Protein AF-A0ABC9XZM6-F1 (afdb_monomer)

pLDDT: mean 83.71, std 16.39, range [37.12, 97.44]

Organism: Grus japonensis (NCBI:txid30415)

Structure (mmCIF, N/CA/C/O backbone):
data_AF-A0ABC9XZM6-F1
#
_entry.id   AF-A0ABC9XZM6-F1
#
loop_
_atom_site.group_PDB
_atom_site.id
_atom_site.type_symbol
_atom_site.label_atom_id
_atom_site.label_alt_id
_atom_site.label_comp_id
_atom_site.label_asym_id
_atom_site.label_entity_id
_atom_site.label_seq_id
_atom_site.pdbx_PDB_ins_code
_atom_site.Cartn_x
_atom_site.Cartn_y
_atom_site.Cartn_z
_atom_site.occupancy
_atom_site.B_iso_or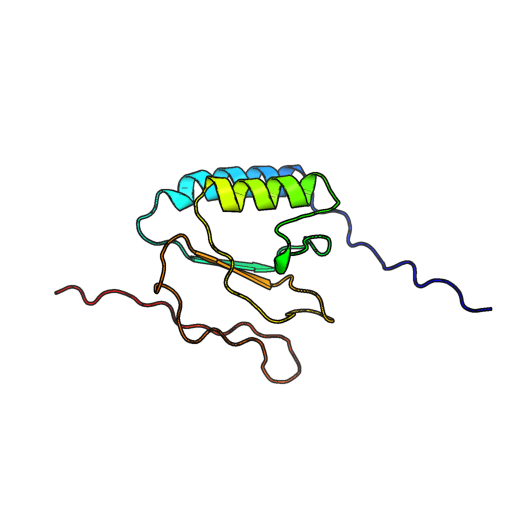_equiv
_atom_site.auth_seq_id
_atom_site.auth_comp_id
_atom_site.auth_asym_id
_atom_site.auth_atom_id
_atom_site.pdbx_PDB_model_num
ATOM 1 N N . MET A 1 1 ? 23.945 -6.704 -33.474 1.00 37.12 1 MET A N 1
ATOM 2 C CA . MET A 1 1 ? 24.510 -6.043 -32.285 1.00 37.12 1 MET A CA 1
ATOM 3 C C . MET A 1 1 ? 23.331 -5.396 -31.597 1.00 37.12 1 MET A C 1
ATOM 5 O O . MET A 1 1 ? 22.906 -4.339 -32.035 1.00 37.12 1 MET A O 1
ATOM 9 N N . ASP A 1 2 ? 22.729 -6.110 -30.650 1.00 40.12 2 ASP A N 1
ATOM 10 C CA . ASP A 1 2 ? 21.638 -5.578 -29.836 1.00 40.12 2 ASP A CA 1
ATOM 11 C C . ASP A 1 2 ? 22.243 -4.702 -28.745 1.00 40.12 2 ASP A C 1
ATOM 13 O O . ASP A 1 2 ? 23.036 -5.168 -27.924 1.00 40.12 2 ASP A O 1
ATOM 17 N N . SER A 1 3 ? 21.920 -3.415 -28.786 1.00 45.34 3 SER A N 1
ATOM 18 C CA . SER A 1 3 ? 22.221 -2.485 -27.705 1.00 45.34 3 SER A CA 1
ATOM 19 C C . SER A 1 3 ? 21.344 -2.827 -26.495 1.00 45.34 3 SER A C 1
ATOM 21 O O . SER A 1 3 ? 20.151 -3.077 -26.684 1.00 45.34 3 SER A O 1
ATOM 23 N N . PRO A 1 4 ? 21.868 -2.826 -25.255 1.00 49.97 4 PRO A N 1
ATOM 24 C CA . PRO A 1 4 ? 21.025 -2.990 -24.081 1.00 49.97 4 PRO A CA 1
ATOM 25 C C . PRO A 1 4 ? 20.090 -1.785 -23.972 1.00 49.97 4 PRO A C 1
ATOM 27 O O . PRO A 1 4 ? 20.526 -0.641 -24.110 1.00 49.97 4 PRO A O 1
ATOM 30 N N . LEU A 1 5 ? 18.808 -2.048 -23.726 1.00 47.38 5 LEU A N 1
ATOM 31 C CA . LEU A 1 5 ? 17.848 -1.038 -23.298 1.00 47.38 5 LEU A CA 1
ATOM 32 C C . LEU A 1 5 ? 18.262 -0.568 -21.899 1.00 47.38 5 LEU A C 1
ATOM 34 O O . LEU A 1 5 ? 17.810 -1.112 -20.895 1.00 47.38 5 LEU A O 1
ATOM 38 N N . GLU A 1 6 ? 19.151 0.419 -21.838 1.00 50.50 6 GLU A N 1
ATOM 39 C CA . GLU A 1 6 ? 19.285 1.278 -20.665 1.00 50.50 6 GLU A CA 1
ATOM 40 C C . GLU A 1 6 ? 17.924 1.960 -20.498 1.00 50.50 6 GLU A C 1
ATOM 42 O O . GLU A 1 6 ? 17.539 2.846 -21.267 1.00 50.50 6 GLU A O 1
ATOM 47 N N . GLY A 1 7 ? 17.128 1.434 -19.567 1.00 44.59 7 GLY A N 1
ATOM 48 C CA . GLY A 1 7 ? 15.873 2.039 -19.168 1.00 44.59 7 GLY A CA 1
ATOM 49 C C . GLY A 1 7 ? 16.155 3.464 -18.721 1.00 44.59 7 GLY A C 1
ATOM 50 O O . GLY A 1 7 ? 17.041 3.696 -17.906 1.00 44.59 7 GLY A O 1
ATOM 51 N N . ILE A 1 8 ? 15.421 4.417 -19.286 1.00 39.09 8 ILE A N 1
ATOM 52 C CA . ILE A 1 8 ? 15.413 5.794 -18.808 1.00 39.09 8 ILE A CA 1
ATOM 53 C C . ILE A 1 8 ? 14.854 5.739 -17.382 1.00 39.09 8 ILE A C 1
ATOM 55 O O . ILE A 1 8 ? 13.641 5.639 -17.192 1.00 39.09 8 ILE A O 1
ATOM 59 N N . GLU A 1 9 ? 15.747 5.715 -16.396 1.00 47.38 9 GLU A N 1
ATOM 60 C CA . GLU A 1 9 ? 15.415 5.946 -14.997 1.00 47.38 9 GLU A CA 1
ATOM 61 C C . GLU A 1 9 ? 14.818 7.362 -14.919 1.00 47.38 9 GLU A C 1
ATOM 63 O O . GLU A 1 9 ? 15.436 8.309 -15.423 1.00 47.38 9 GLU A O 1
ATOM 68 N N . PRO A 1 10 ? 13.595 7.540 -14.384 1.00 44.28 10 PRO A N 1
ATOM 69 C CA . PRO A 1 10 ? 13.090 8.872 -14.081 1.00 44.28 10 PRO A CA 1
ATOM 70 C C . PRO A 1 10 ? 14.112 9.590 -13.189 1.00 44.28 10 PRO A C 1
ATOM 72 O O . PRO A 1 10 ? 14.798 8.909 -12.425 1.00 44.28 10 PRO A O 1
ATOM 75 N N . PRO A 1 11 ? 14.238 10.930 -13.250 1.00 46.12 11 PRO A N 1
ATOM 76 C CA . PRO A 1 11 ? 15.042 11.645 -12.264 1.00 46.12 11 PRO A CA 1
ATOM 77 C C . PRO A 1 11 ? 14.598 11.160 -10.885 1.00 46.12 11 PRO A C 1
ATOM 79 O O . PRO A 1 11 ? 13.402 11.199 -10.591 1.00 46.12 11 PRO A O 1
ATOM 82 N N . GLY A 1 12 ? 15.5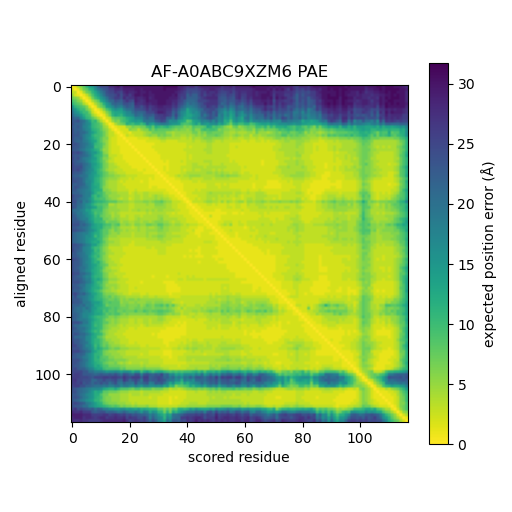47 10.589 -10.134 1.00 55.75 12 GLY A N 1
ATOM 83 C CA . GLY A 1 12 ? 15.267 9.918 -8.872 1.00 55.75 12 GLY A CA 1
ATOM 84 C C . GLY A 1 12 ? 14.347 10.786 -8.028 1.00 55.75 12 GLY A C 1
ATOM 85 O O . GLY A 1 12 ? 14.560 11.998 -7.943 1.00 55.75 12 GLY A O 1
ATOM 86 N N . GLN A 1 13 ? 13.294 10.177 -7.479 1.00 61.16 13 GLN A N 1
ATOM 87 C CA . GLN A 1 13 ? 12.454 10.848 -6.495 1.00 61.16 13 GLN A CA 1
ATOM 88 C C . GLN A 1 13 ? 13.372 11.499 -5.463 1.00 61.16 13 GLN A C 1
ATOM 90 O O . GLN A 1 13 ? 14.319 10.866 -4.989 1.00 61.16 13 GLN A O 1
ATOM 95 N N . ASP A 1 14 ? 13.138 12.779 -5.189 1.00 68.06 14 ASP A N 1
ATOM 96 C CA . ASP A 1 14 ? 13.928 13.501 -4.206 1.00 68.06 14 ASP A CA 1
ATOM 97 C C . ASP A 1 14 ? 13.764 12.798 -2.850 1.00 68.06 14 ASP A C 1
ATOM 99 O O . ASP A 1 14 ? 12.640 12.614 -2.377 1.00 68.06 14 ASP A O 1
ATOM 103 N N . GLU A 1 15 ? 14.878 12.375 -2.245 1.00 73.56 15 GLU A N 1
ATOM 104 C CA . GLU A 1 15 ? 14.903 11.705 -0.938 1.00 73.56 15 GLU A CA 1
ATOM 105 C C . GLU A 1 15 ? 14.150 12.532 0.120 1.00 73.56 15 GLU A C 1
ATOM 107 O O . GLU A 1 15 ? 13.485 11.966 0.992 1.00 73.56 15 GLU A O 1
ATOM 112 N N . GLU A 1 16 ? 14.171 13.864 -0.006 1.00 75.31 16 GLU A N 1
ATOM 113 C CA . GLU A 1 16 ? 13.438 14.783 0.865 1.00 75.31 16 GLU A CA 1
ATOM 114 C C . GLU A 1 16 ? 11.913 14.622 0.741 1.00 75.31 16 GLU A C 1
ATOM 116 O O . GLU A 1 16 ? 11.197 14.651 1.746 1.00 75.31 16 GLU A O 1
ATOM 121 N N . VAL A 1 17 ? 11.399 14.418 -0.478 1.00 77.06 17 VAL A N 1
ATOM 122 C CA . VAL A 1 17 ? 9.957 14.266 -0.735 1.00 77.06 17 VAL A CA 1
ATOM 123 C C . VAL A 1 17 ? 9.437 12.979 -0.108 1.00 77.06 17 VAL A C 1
ATOM 125 O O . VAL A 1 17 ? 8.393 12.988 0.552 1.00 77.06 17 VAL A O 1
ATOM 128 N N . ASP A 1 18 ? 10.178 11.887 -0.255 1.00 80.56 18 ASP A N 1
ATOM 129 C CA . ASP A 1 18 ? 9.784 10.610 0.327 1.00 80.56 18 ASP A CA 1
ATOM 130 C C . ASP A 1 18 ? 9.876 10.622 1.857 1.00 80.56 18 ASP A C 1
ATOM 132 O O . ASP A 1 18 ? 9.018 10.052 2.536 1.00 80.56 18 ASP A O 1
ATOM 136 N N . GLU A 1 19 ? 10.890 11.280 2.428 1.00 86.31 19 GLU A N 1
ATOM 137 C CA . GLU A 1 19 ? 11.003 11.422 3.879 1.00 86.31 19 GLU A CA 1
ATOM 138 C C . GLU A 1 19 ? 9.836 12.244 4.447 1.00 86.31 19 GLU A C 1
ATOM 140 O O . GLU A 1 19 ? 9.229 11.863 5.455 1.00 86.31 19 GLU A O 1
ATOM 145 N N . ALA A 1 20 ? 9.478 13.346 3.783 1.00 90.94 20 ALA A N 1
ATOM 146 C CA . ALA A 1 20 ? 8.320 14.147 4.154 1.00 90.94 20 ALA A CA 1
ATOM 147 C C . ALA A 1 20 ? 7.020 13.334 4.066 1.00 90.94 20 ALA A C 1
ATOM 149 O O . ALA A 1 20 ? 6.190 13.412 4.978 1.00 90.94 20 ALA A O 1
ATOM 150 N N . PHE A 1 21 ? 6.861 12.518 3.019 1.00 89.56 21 PHE A N 1
ATOM 151 C CA . PHE A 1 21 ? 5.718 11.621 2.875 1.00 89.56 21 PHE A CA 1
ATOM 152 C C . PHE A 1 21 ? 5.644 10.607 4.022 1.00 89.56 21 PHE A C 1
ATOM 154 O O . PHE A 1 21 ? 4.593 10.488 4.649 1.00 89.56 21 PHE A O 1
ATOM 161 N N . CYS A 1 22 ? 6.750 9.940 4.364 1.00 90.56 22 CYS A N 1
ATOM 162 C CA . CYS A 1 22 ? 6.799 8.966 5.462 1.00 90.56 22 CYS A CA 1
ATOM 163 C C . CYS A 1 22 ? 6.368 9.582 6.805 1.00 90.56 22 CYS A C 1
ATOM 165 O O . CYS A 1 22 ? 5.573 8.995 7.538 1.00 90.56 22 CYS A O 1
ATOM 167 N N . ARG A 1 23 ? 6.820 10.806 7.106 1.00 92.75 23 ARG A N 1
ATOM 168 C CA . ARG A 1 23 ? 6.421 11.529 8.329 1.00 92.75 23 ARG A CA 1
ATOM 169 C C . ARG A 1 23 ? 4.935 11.896 8.327 1.00 92.75 23 ARG A C 1
ATOM 171 O O . ARG A 1 23 ? 4.271 11.804 9.356 1.00 92.75 23 ARG A O 1
ATOM 178 N N . GLN A 1 24 ? 4.396 12.331 7.188 1.00 94.62 24 GLN A N 1
ATOM 179 C CA . GLN A 1 24 ? 2.961 12.620 7.074 1.00 94.62 24 GLN A CA 1
ATOM 180 C C . GLN A 1 24 ? 2.120 11.349 7.197 1.00 94.62 24 GLN A C 1
ATOM 182 O O . GLN A 1 24 ? 1.061 11.376 7.825 1.00 94.62 24 GLN A O 1
ATOM 187 N N . LEU A 1 25 ? 2.609 10.241 6.642 1.00 94.25 25 LEU A N 1
ATOM 188 C CA . LEU A 1 25 ? 1.977 8.934 6.737 1.00 94.25 25 LEU A CA 1
ATOM 189 C C . LEU A 1 25 ? 1.904 8.455 8.189 1.00 94.25 25 LEU A C 1
ATOM 191 O O . LEU A 1 25 ? 0.856 7.966 8.597 1.00 94.25 25 LEU A O 1
ATOM 195 N N . GLU A 1 26 ? 2.958 8.679 8.979 1.00 95.19 26 GLU A N 1
ATOM 196 C CA . GLU A 1 26 ? 2.991 8.372 10.416 1.00 95.19 26 GLU A CA 1
ATOM 197 C C . GLU A 1 26 ? 1.920 9.118 11.217 1.00 95.19 26 GLU A C 1
ATOM 199 O O . GLU A 1 26 ? 1.268 8.556 12.097 1.00 95.19 26 GLU A O 1
ATOM 204 N N . VAL A 1 27 ? 1.690 10.389 10.890 1.00 96.94 27 VAL A N 1
ATOM 205 C CA . VAL A 1 27 ? 0.623 11.171 11.524 1.00 96.94 27 VAL A CA 1
ATOM 206 C C . VAL A 1 27 ? -0.751 10.695 11.046 1.00 96.94 27 VAL A C 1
ATOM 208 O O . VAL A 1 27 ? -1.669 10.538 11.852 1.00 96.94 27 VAL A O 1
ATOM 211 N N . ALA A 1 28 ? -0.909 10.454 9.743 1.00 96.19 28 ALA A N 1
ATOM 212 C CA . ALA A 1 28 ? -2.179 10.042 9.153 1.00 96.19 28 ALA A CA 1
ATOM 213 C C . ALA A 1 28 ? -2.621 8.645 9.617 1.00 96.19 28 ALA A C 1
ATOM 215 O O . ALA A 1 28 ? -3.822 8.424 9.810 1.00 96.19 28 ALA A O 1
ATOM 216 N N . SER A 1 29 ? -1.674 7.723 9.824 1.00 95.81 29 SER A N 1
ATOM 217 C CA . SER A 1 29 ? -1.918 6.327 10.221 1.00 95.81 29 SER A CA 1
ATOM 218 C C . SER A 1 29 ? -2.584 6.197 11.592 1.00 95.81 29 SER A C 1
ATOM 220 O O . SER A 1 29 ? -3.256 5.198 11.847 1.00 95.81 29 SER A O 1
ATOM 222 N N . GLN A 1 30 ? -2.506 7.241 12.426 1.00 95.88 30 GLN A N 1
ATOM 223 C CA . GLN A 1 30 ? -3.216 7.335 13.708 1.00 95.88 30 GLN A CA 1
ATOM 224 C C . GLN A 1 30 ? -4.743 7.464 13.554 1.00 95.88 30 GLN A C 1
ATOM 226 O O . GLN A 1 30 ? -5.484 7.385 14.536 1.00 95.88 30 GLN A O 1
ATOM 231 N N . SER A 1 31 ? -5.241 7.678 12.334 1.00 95.62 31 SER A N 1
ATOM 232 C CA . SER A 1 31 ? -6.676 7.705 12.043 1.00 95.62 31 SER A CA 1
ATOM 233 C C . SER A 1 31 ? -7.296 6.313 12.180 1.00 95.62 31 SER A C 1
ATOM 235 O O . SER A 1 31 ? -6.708 5.317 11.773 1.00 95.62 31 SER A O 1
ATOM 237 N N . GLN A 1 32 ? -8.545 6.230 12.656 1.00 93.75 32 GLN A N 1
ATOM 238 C CA . GLN A 1 32 ? -9.261 4.948 12.791 1.00 93.75 32 GLN A CA 1
ATOM 239 C C . GLN A 1 32 ? -9.421 4.191 11.456 1.00 93.75 32 GLN A C 1
ATOM 241 O O . GLN A 1 32 ? -9.576 2.971 11.440 1.00 93.75 32 GLN A O 1
ATOM 246 N N . ALA A 1 33 ? -9.461 4.923 10.345 1.00 94.25 33 ALA A N 1
ATOM 247 C CA . ALA A 1 33 ? -9.569 4.389 8.999 1.00 94.25 33 ALA A CA 1
ATOM 248 C C . ALA A 1 33 ? -8.806 5.314 8.046 1.00 94.25 33 ALA A C 1
ATOM 250 O O . ALA A 1 33 ? -9.111 6.506 7.974 1.00 94.25 33 ALA A O 1
ATOM 251 N N . LEU A 1 34 ? -7.831 4.764 7.328 1.00 96.06 34 LEU A N 1
ATOM 252 C CA . LEU A 1 34 ? -7.005 5.467 6.354 1.00 96.06 34 LEU A CA 1
ATOM 253 C C . LEU A 1 34 ? -7.004 4.701 5.030 1.00 96.06 34 LEU A C 1
ATOM 255 O O . LEU A 1 34 ? -6.854 3.478 5.009 1.00 96.06 34 LEU A O 1
ATOM 259 N N . VAL A 1 35 ? -7.137 5.439 3.930 1.00 96.69 35 VAL A N 1
ATOM 260 C CA . VAL A 1 35 ? -6.839 4.966 2.576 1.00 96.69 35 VAL A CA 1
ATOM 261 C C . VAL A 1 35 ? -5.887 5.971 1.943 1.00 96.69 35 VAL A C 1
ATOM 263 O O . VAL A 1 35 ? -6.179 7.166 1.926 1.00 96.69 35 VAL A O 1
ATOM 266 N N . VAL A 1 36 ? -4.763 5.489 1.424 1.00 96.06 36 VAL A N 1
ATOM 267 C CA . VAL A 1 36 ? -3.828 6.274 0.612 1.00 96.06 36 VAL A CA 1
ATOM 268 C C . VAL A 1 36 ? -3.761 5.639 -0.769 1.00 96.06 36 VAL A C 1
ATOM 270 O O . VAL A 1 36 ? -3.607 4.425 -0.878 1.00 96.06 36 VAL A O 1
ATOM 273 N N . MET A 1 37 ? -3.889 6.450 -1.818 1.00 94.56 37 MET A N 1
ATOM 274 C CA . MET A 1 37 ? -3.820 6.001 -3.208 1.00 94.56 37 MET A CA 1
ATOM 275 C C . MET A 1 37 ? -2.959 6.945 -4.044 1.00 94.56 37 MET A C 1
ATOM 277 O O . MET A 1 37 ? -3.001 8.159 -3.835 1.00 94.56 37 MET A O 1
ATOM 281 N N . GLY A 1 38 ? -2.209 6.399 -4.996 1.00 90.38 38 GLY A N 1
ATOM 282 C CA . GLY A 1 38 ? -1.396 7.188 -5.923 1.00 90.38 38 GLY A CA 1
ATOM 283 C C . GLY A 1 38 ? -0.333 6.365 -6.646 1.00 90.38 38 GLY A C 1
ATOM 284 O O . GLY A 1 38 ? -0.167 5.183 -6.354 1.00 90.38 38 GLY A O 1
ATOM 285 N N . ASP A 1 39 ? 0.382 7.023 -7.562 1.00 88.06 39 ASP A N 1
ATOM 286 C CA . ASP A 1 39 ? 1.538 6.487 -8.296 1.00 88.06 39 ASP A CA 1
ATOM 287 C C . ASP A 1 39 ? 2.815 6.657 -7.453 1.00 88.06 39 ASP A C 1
ATOM 289 O O . ASP A 1 39 ? 3.339 7.768 -7.297 1.00 88.06 39 ASP A O 1
ATOM 293 N N . PH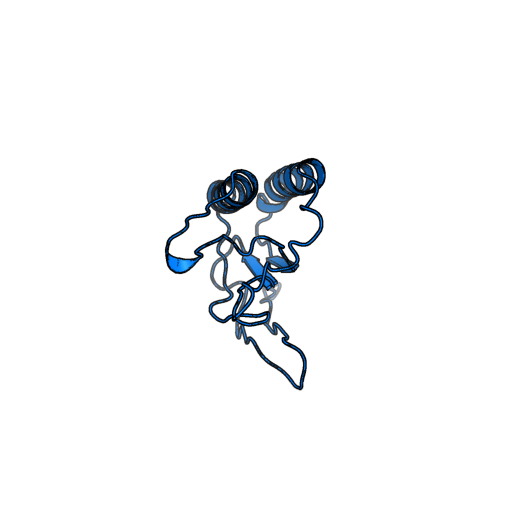E A 1 40 ? 3.305 5.556 -6.884 1.00 85.88 40 PHE A N 1
ATOM 294 C CA . PHE A 1 40 ? 4.530 5.514 -6.091 1.00 85.88 40 PHE A CA 1
ATOM 295 C C . PHE A 1 40 ? 5.668 4.966 -6.956 1.00 85.88 40 PHE A C 1
ATOM 297 O O . PHE A 1 40 ? 5.674 3.798 -7.348 1.00 85.88 40 PHE A O 1
ATOM 304 N N . HIS A 1 41 ? 6.670 5.799 -7.242 1.00 84.31 41 HIS A N 1
ATOM 305 C CA . HIS A 1 41 ? 7.746 5.479 -8.185 1.00 84.31 41 HIS A CA 1
ATOM 306 C C . HIS A 1 41 ? 8.847 4.587 -7.570 1.00 84.31 41 HIS A C 1
ATOM 308 O O . HIS A 1 41 ? 10.038 4.870 -7.686 1.00 84.31 41 HIS A O 1
ATOM 314 N N . HIS A 1 42 ? 8.466 3.445 -6.989 1.00 87.56 42 HIS A N 1
ATOM 315 C CA . HIS A 1 42 ? 9.387 2.452 -6.421 1.00 87.56 42 HIS A CA 1
ATOM 316 C C . HIS A 1 42 ? 9.376 1.116 -7.196 1.00 87.56 42 HIS A C 1
ATOM 318 O O . HIS A 1 42 ? 8.991 0.077 -6.651 1.00 87.56 42 HIS A O 1
ATOM 324 N N . PRO A 1 43 ? 9.820 1.094 -8.471 1.00 87.88 43 P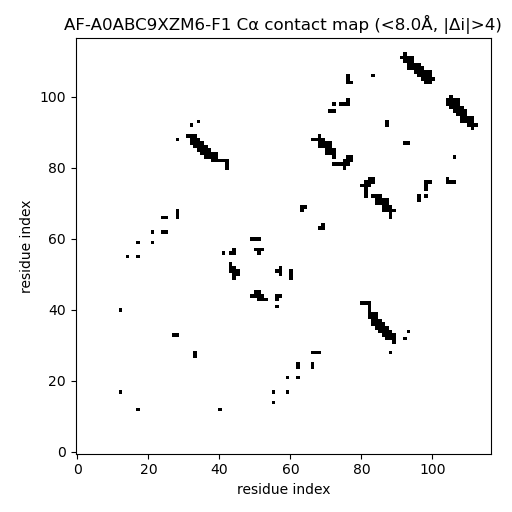RO A N 1
ATOM 325 C CA . PRO A 1 43 ? 9.751 -0.094 -9.330 1.00 87.88 43 PRO A CA 1
ATOM 326 C C . PRO A 1 43 ? 10.624 -1.265 -8.854 1.00 87.88 43 PRO A C 1
ATOM 328 O O . PRO A 1 43 ? 10.445 -2.394 -9.305 1.00 87.88 43 PRO A O 1
ATOM 331 N N . ASP A 1 44 ? 11.596 -1.022 -7.970 1.00 90.50 44 ASP A N 1
ATOM 332 C CA . ASP A 1 44 ? 12.484 -2.056 -7.437 1.00 90.50 44 ASP A CA 1
ATOM 333 C C . ASP A 1 44 ? 11.915 -2.795 -6.213 1.00 90.50 44 ASP A C 1
ATOM 335 O O . ASP A 1 44 ? 12.586 -3.685 -5.676 1.00 90.50 44 ASP A O 1
ATOM 339 N N . ILE A 1 45 ? 10.700 -2.446 -5.773 1.00 91.88 45 ILE A N 1
ATOM 340 C CA . ILE A 1 45 ? 9.979 -3.169 -4.724 1.00 91.88 45 ILE A CA 1
ATOM 341 C C . ILE A 1 45 ? 9.422 -4.4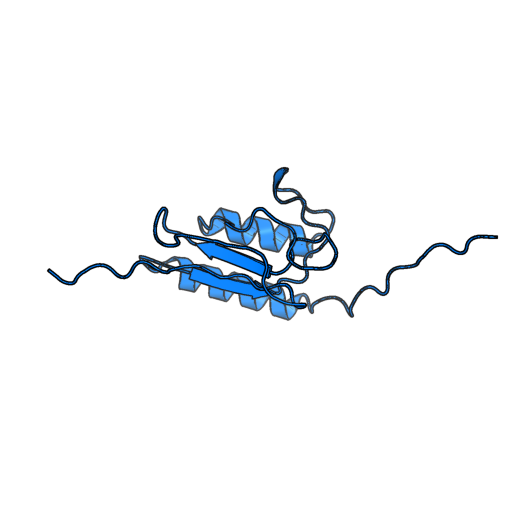82 -5.281 1.00 91.88 45 ILE A C 1
ATOM 343 O O . ILE A 1 45 ? 8.615 -4.526 -6.205 1.00 91.88 45 ILE A O 1
ATOM 347 N N . CYS A 1 46 ? 9.805 -5.582 -4.641 1.00 91.00 46 CYS A N 1
ATOM 348 C CA . CYS A 1 46 ? 9.149 -6.872 -4.766 1.00 91.00 46 CYS A CA 1
ATOM 349 C C . CYS A 1 46 ? 8.079 -6.998 -3.676 1.00 91.00 46 CYS A C 1
ATOM 351 O O . CYS A 1 46 ? 8.374 -7.440 -2.562 1.00 91.00 46 CYS A O 1
ATOM 353 N N . TRP A 1 47 ? 6.836 -6.650 -4.017 1.00 90.00 47 TRP A N 1
ATOM 354 C CA . TRP A 1 47 ? 5.682 -6.690 -3.108 1.00 90.00 47 TRP A CA 1
ATOM 355 C C . TRP A 1 47 ? 5.449 -8.079 -2.506 1.00 90.00 47 TRP A C 1
ATOM 357 O O . TRP A 1 47 ? 5.380 -8.231 -1.291 1.00 90.00 47 TRP A O 1
ATOM 367 N N . LYS A 1 48 ? 5.478 -9.129 -3.337 1.00 87.31 48 LYS A N 1
ATOM 368 C CA . LYS A 1 48 ? 5.320 -10.526 -2.891 1.00 87.31 48 LYS A CA 1
ATOM 369 C C . LYS A 1 48 ? 6.385 -10.973 -1.882 1.00 87.31 48 LYS A C 1
ATOM 371 O O . LYS A 1 48 ? 6.137 -11.856 -1.067 1.00 87.31 48 LYS A O 1
ATOM 376 N N . GLY A 1 49 ? 7.593 -10.422 -1.986 1.00 89.50 49 GLY A N 1
ATOM 377 C CA . GLY A 1 49 ? 8.725 -10.772 -1.131 1.00 89.50 49 GLY A CA 1
ATOM 378 C C . GLY A 1 49 ? 8.975 -9.791 0.009 1.00 89.50 49 GLY A C 1
ATOM 379 O O . GLY A 1 49 ? 9.925 -10.023 0.757 1.00 89.50 49 GLY A O 1
ATOM 380 N N . ASN A 1 50 ? 8.190 -8.712 0.098 1.00 89.50 50 ASN A N 1
ATOM 381 C CA . ASN A 1 50 ? 8.406 -7.555 0.966 1.00 89.50 50 ASN A CA 1
ATOM 382 C C . ASN A 1 50 ? 9.878 -7.089 0.997 1.00 89.50 50 ASN A C 1
ATOM 384 O O . ASN A 1 50 ? 10.513 -6.998 2.049 1.00 89.50 50 ASN A O 1
ATOM 388 N N . ARG A 1 51 ? 10.482 -6.904 -0.182 1.00 93.06 51 ARG A N 1
ATOM 389 C CA . ARG A 1 51 ? 11.907 -6.552 -0.329 1.00 93.06 51 ARG A CA 1
ATOM 390 C C . ARG A 1 51 ? 12.083 -5.471 -1.375 1.00 93.06 51 ARG A C 1
ATOM 392 O O . ARG A 1 51 ? 11.409 -5.501 -2.394 1.00 93.06 51 ARG A O 1
ATOM 399 N N . ALA A 1 52 ? 13.063 -4.599 -1.172 1.00 93.50 52 ALA A N 1
ATOM 400 C CA . ALA A 1 52 ? 13.480 -3.615 -2.163 1.00 93.50 52 ALA A CA 1
ATOM 401 C C . ALA A 1 52 ? 15.007 -3.573 -2.290 1.00 93.50 52 ALA A C 1
ATOM 403 O O . ALA A 1 52 ? 15.726 -3.951 -1.355 1.00 93.50 52 ALA A O 1
ATOM 404 N N . ARG A 1 53 ? 15.506 -3.146 -3.453 1.00 90.94 53 ARG A N 1
ATOM 405 C CA . ARG A 1 53 ? 16.947 -3.089 -3.748 1.00 90.94 53 ARG A CA 1
ATOM 406 C C . ARG A 1 53 ? 17.556 -1.795 -3.226 1.00 90.94 53 ARG A C 1
ATOM 408 O O . ARG A 1 53 ? 18.622 -1.825 -2.610 1.00 90.94 53 ARG A O 1
ATOM 415 N N . HIS A 1 54 ? 16.887 -0.674 -3.461 1.00 90.00 54 HIS A N 1
ATOM 416 C CA . HIS A 1 54 ? 17.372 0.652 -3.112 1.00 90.00 54 HIS A CA 1
ATOM 417 C C . HIS A 1 54 ? 17.044 1.007 -1.663 1.00 90.00 54 HIS A C 1
ATOM 419 O O . HIS A 1 54 ? 16.087 0.519 -1.064 1.00 90.00 54 HIS A O 1
ATOM 425 N N . THR A 1 55 ? 17.878 1.852 -1.056 1.00 89.31 55 THR A N 1
ATOM 426 C CA . THR A 1 55 ? 17.668 2.328 0.321 1.00 89.31 55 THR A CA 1
ATOM 427 C C . THR A 1 55 ? 16.356 3.087 0.460 1.00 89.31 55 THR A C 1
ATOM 429 O O . THR A 1 55 ? 15.656 2.884 1.445 1.00 89.31 55 THR A O 1
ATOM 432 N N . GLN A 1 56 ? 16.005 3.889 -0.544 1.00 87.81 56 GLN A N 1
ATOM 433 C CA . GLN A 1 56 ? 14.799 4.703 -0.533 1.00 87.81 56 GLN A CA 1
ATOM 434 C C . GLN A 1 56 ? 13.528 3.843 -0.489 1.00 87.81 56 GLN A C 1
ATOM 436 O O . GLN A 1 56 ? 12.771 3.884 0.476 1.00 87.81 56 GLN A O 1
ATOM 441 N N . SER A 1 57 ? 13.388 2.925 -1.443 1.00 90.62 57 SER A N 1
ATOM 442 C CA . SER A 1 57 ? 12.296 1.950 -1.493 1.00 90.62 57 SER A CA 1
ATOM 443 C C . SER A 1 57 ? 12.223 1.056 -0.244 1.00 90.62 57 SER A C 1
ATOM 445 O O . SER A 1 57 ? 11.137 0.693 0.203 1.00 90.62 57 SER A O 1
ATOM 447 N N . ARG A 1 58 ? 13.368 0.721 0.378 1.00 92.25 58 ARG A N 1
ATOM 448 C CA . ARG A 1 58 ? 13.396 -0.000 1.668 1.00 92.25 58 ARG A CA 1
ATOM 449 C C . ARG A 1 58 ? 12.833 0.834 2.817 1.00 92.25 58 ARG A C 1
ATOM 451 O O . ARG A 1 58 ? 12.135 0.278 3.656 1.00 92.25 58 ARG A O 1
ATOM 458 N N . ARG A 1 59 ? 13.128 2.136 2.869 1.00 91.44 59 ARG A N 1
ATOM 459 C CA . ARG A 1 59 ? 12.550 3.040 3.876 1.00 91.44 59 ARG A CA 1
ATOM 460 C C . ARG A 1 59 ? 11.049 3.196 3.680 1.00 91.44 59 ARG A C 1
ATOM 462 O O . ARG A 1 59 ? 10.325 3.133 4.662 1.00 91.44 59 ARG A O 1
ATOM 469 N N . PHE A 1 60 ? 10.591 3.321 2.437 1.00 92.12 60 PHE A N 1
ATOM 470 C CA . PHE A 1 60 ? 9.165 3.356 2.122 1.00 92.12 60 PHE A CA 1
ATOM 471 C C . PHE A 1 60 ? 8.442 2.090 2.609 1.00 92.12 60 PHE A C 1
ATOM 473 O O . PHE A 1 60 ? 7.449 2.193 3.325 1.00 92.12 60 PHE A O 1
ATOM 480 N N . LEU A 1 61 ? 8.987 0.900 2.318 1.00 93.94 61 LEU A N 1
ATOM 481 C CA . LEU A 1 61 ? 8.455 -0.366 2.842 1.00 93.94 61 LEU A CA 1
ATOM 482 C C . LEU A 1 61 ? 8.440 -0.410 4.373 1.00 93.94 61 LEU A C 1
ATOM 484 O O . LEU A 1 61 ? 7.441 -0.822 4.954 1.00 93.94 61 LEU A O 1
ATOM 488 N N . GLN A 1 62 ? 9.521 0.031 5.021 1.00 94.25 62 GLN A N 1
ATOM 489 C CA . GLN A 1 62 ? 9.575 0.096 6.481 1.00 94.25 62 GLN A CA 1
ATOM 490 C C . GLN A 1 62 ? 8.494 1.032 7.028 1.00 94.25 62 GLN A C 1
ATOM 492 O O . GLN A 1 62 ? 7.828 0.690 7.992 1.00 94.25 62 GLN A O 1
ATOM 497 N N . SER A 1 63 ? 8.259 2.172 6.375 1.00 93.81 63 SER A N 1
ATOM 498 C CA . SER A 1 63 ? 7.205 3.105 6.769 1.00 93.81 63 SER A CA 1
ATOM 499 C C . SER A 1 63 ? 5.805 2.524 6.590 1.00 93.81 63 SER A C 1
ATOM 501 O O . SER A 1 63 ? 4.938 2.796 7.409 1.00 93.81 63 SER A O 1
ATOM 503 N N . ILE A 1 64 ? 5.560 1.712 5.560 1.00 94.81 64 ILE A N 1
ATOM 504 C CA . ILE A 1 64 ? 4.289 0.986 5.413 1.00 94.81 64 ILE A CA 1
ATOM 505 C C . ILE A 1 64 ? 4.089 0.023 6.593 1.00 94.81 64 ILE A C 1
ATOM 507 O O . ILE A 1 64 ? 3.026 0.036 7.214 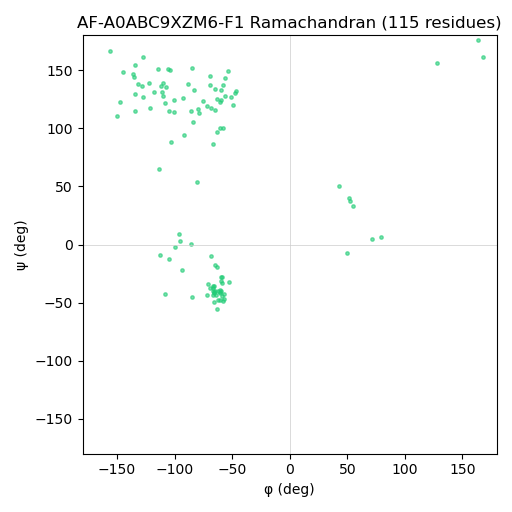1.00 94.81 64 ILE A O 1
ATOM 511 N N . ASP A 1 65 ? 5.117 -0.761 6.920 1.00 94.94 65 ASP A N 1
ATOM 512 C CA . ASP A 1 65 ? 5.082 -1.768 7.987 1.00 94.94 65 ASP A CA 1
ATOM 513 C C . ASP A 1 65 ? 4.919 -1.134 9.381 1.00 94.94 65 ASP A C 1
ATOM 515 O O . ASP A 1 65 ? 3.994 -1.479 10.117 1.00 94.94 65 ASP A O 1
ATOM 519 N N . ASP A 1 66 ? 5.734 -0.123 9.702 1.00 95.56 66 ASP A N 1
ATOM 520 C CA . ASP A 1 66 ? 5.702 0.611 10.978 1.00 95.56 66 ASP A CA 1
ATOM 521 C C . ASP A 1 66 ? 4.341 1.284 11.230 1.00 95.56 66 ASP A C 1
ATOM 523 O O . ASP A 1 66 ? 3.931 1.473 12.376 1.00 95.56 66 ASP A O 1
ATOM 527 N N . ASN A 1 67 ? 3.626 1.631 10.154 1.00 96.19 67 ASN A N 1
ATOM 528 C CA . ASN A 1 67 ? 2.314 2.273 10.195 1.00 96.19 67 ASN A CA 1
ATOM 529 C C . ASN A 1 67 ? 1.135 1.303 10.059 1.00 96.19 67 ASN A C 1
ATOM 531 O O . ASN A 1 67 ? -0.005 1.755 9.919 1.00 96.19 67 ASN A O 1
ATOM 535 N N . PHE A 1 68 ? 1.384 -0.010 10.105 1.00 95.25 68 PHE A N 1
ATOM 536 C CA . PHE A 1 68 ? 0.365 -1.058 9.971 1.00 95.25 68 PHE A CA 1
ATOM 537 C C . PHE A 1 68 ? -0.470 -0.927 8.689 1.00 95.25 68 PHE A C 1
ATOM 539 O O . PHE A 1 68 ? -1.666 -1.229 8.669 1.00 95.25 68 PHE A O 1
ATOM 546 N N . LEU A 1 69 ? 0.151 -0.447 7.611 1.00 96.50 69 LEU A N 1
ATOM 547 C CA . LEU A 1 69 ? -0.498 -0.301 6.319 1.00 96.50 69 LEU A CA 1
ATOM 548 C C . LEU A 1 69 ? -0.352 -1.581 5.506 1.00 96.50 69 LEU A C 1
ATOM 550 O O . LEU A 1 69 ? 0.707 -2.195 5.440 1.00 96.50 69 LEU A O 1
ATOM 554 N N . THR A 1 70 ? -1.431 -1.960 4.837 1.00 95.75 70 THR A N 1
ATOM 555 C CA . THR A 1 70 ? -1.466 -3.078 3.898 1.00 95.75 70 THR A CA 1
ATOM 556 C C . THR A 1 70 ? -1.642 -2.542 2.489 1.00 95.75 70 THR A C 1
ATOM 558 O O . THR A 1 70 ? -2.523 -1.718 2.240 1.00 95.75 70 THR A O 1
ATOM 561 N N . GLN A 1 71 ? -0.806 -3.020 1.573 1.00 95.62 71 GLN A N 1
ATOM 562 C CA . GLN A 1 71 ? -0.922 -2.774 0.144 1.00 95.62 71 GLN A CA 1
ATOM 563 C C . GLN A 1 71 ? -1.923 -3.768 -0.468 1.00 95.62 71 GLN A C 1
ATOM 565 O O . GLN A 1 71 ? -1.873 -4.953 -0.152 1.00 95.62 71 GLN A O 1
ATOM 570 N N . LEU A 1 72 ? -2.859 -3.280 -1.290 1.00 95.56 72 LEU A N 1
ATOM 571 C CA . LEU A 1 72 ? -4.002 -4.080 -1.769 1.00 95.56 72 LEU A CA 1
ATOM 572 C C . LEU A 1 72 ? -4.001 -4.396 -3.273 1.00 95.56 72 LEU A C 1
ATOM 574 O O . LEU A 1 72 ? -4.853 -5.145 -3.742 1.00 95.56 72 LEU A O 1
ATOM 578 N N . VAL A 1 73 ? -3.106 -3.797 -4.055 1.00 93.12 73 VAL A N 1
ATOM 579 C CA . VAL A 1 73 ? -3.099 -3.948 -5.518 1.00 93.12 73 VAL A CA 1
ATOM 580 C C . VAL A 1 73 ? -2.304 -5.201 -5.893 1.00 93.12 73 VAL A C 1
ATOM 582 O O . VAL A 1 73 ? -1.107 -5.255 -5.670 1.00 93.12 73 VAL A O 1
ATOM 585 N N . GLU A 1 74 ? -2.914 -6.228 -6.473 1.00 89.44 74 GLU A N 1
ATOM 586 C CA . GLU A 1 74 ? -2.174 -7.473 -6.771 1.00 89.44 74 GLU A CA 1
ATOM 587 C C . GLU A 1 74 ? -1.595 -7.526 -8.191 1.00 89.44 74 GLU A C 1
ATOM 589 O O . GLU A 1 74 ? -0.636 -8.257 -8.457 1.00 89.44 74 GLU A O 1
ATOM 594 N N . GLU A 1 75 ? -2.158 -6.740 -9.107 1.00 89.19 75 GLU A N 1
ATOM 595 C CA . GLU A 1 75 ? -1.812 -6.760 -10.525 1.00 89.19 75 GLU A CA 1
ATOM 596 C C . GLU A 1 75 ? -0.941 -5.559 -10.917 1.00 89.19 75 GLU A C 1
ATOM 598 O O . GLU A 1 75 ? -1.064 -4.482 -10.330 1.00 89.19 75 GLU A O 1
ATOM 603 N N . PRO A 1 76 ? -0.061 -5.704 -11.924 1.00 87.06 76 PRO A N 1
ATOM 604 C CA . PRO A 1 76 ? 0.692 -4.577 -12.443 1.00 87.06 76 PRO A CA 1
ATOM 605 C C . PRO A 1 76 ? -0.211 -3.476 -12.996 1.00 87.06 76 PRO A C 1
ATOM 607 O O . PRO A 1 76 ? -1.101 -3.731 -13.803 1.00 87.06 76 PRO A O 1
ATOM 610 N N . THR A 1 77 ? 0.090 -2.245 -12.609 1.00 85.44 77 THR A N 1
ATOM 611 C CA . THR A 1 77 ? -0.644 -1.037 -12.984 1.00 85.44 77 THR A CA 1
ATOM 612 C C . THR A 1 77 ? 0.092 -0.206 -14.020 1.00 85.44 77 THR A C 1
ATOM 614 O O . THR A 1 77 ? -0.506 0.689 -14.587 1.00 85.44 77 THR A O 1
ATOM 617 N N . ARG A 1 78 ? 1.376 -0.473 -14.299 1.00 83.88 78 ARG A N 1
ATOM 618 C CA . ARG A 1 78 ? 2.112 0.246 -15.343 1.00 83.88 78 ARG A CA 1
ATOM 619 C C . ARG A 1 78 ? 3.195 -0.563 -16.019 1.00 83.88 78 ARG A C 1
ATOM 621 O O . ARG A 1 78 ? 4.245 -0.809 -15.431 1.00 83.88 78 ARG A O 1
ATOM 628 N N . ARG A 1 79 ? 3.006 -0.924 -17.293 1.00 83.19 79 ARG A N 1
ATOM 629 C CA . ARG A 1 79 ? 4.020 -1.637 -18.111 1.00 83.19 79 ARG A CA 1
ATOM 630 C C . ARG A 1 79 ? 4.566 -2.905 -17.431 1.00 83.19 79 ARG A C 1
ATOM 632 O O . ARG A 1 79 ? 5.756 -3.202 -17.523 1.00 83.19 79 ARG A O 1
ATOM 639 N N . GLY A 1 80 ? 3.712 -3.641 -16.722 1.00 83.00 80 GLY A N 1
ATOM 640 C CA . GLY A 1 80 ? 4.126 -4.828 -15.964 1.00 83.00 80 GLY A CA 1
ATOM 641 C C . GLY A 1 80 ? 4.781 -4.531 -14.607 1.00 83.00 80 GLY A C 1
ATOM 642 O O . GLY A 1 80 ? 5.222 -5.464 -13.942 1.00 83.00 80 GLY A O 1
ATOM 643 N N . MET A 1 81 ? 4.801 -3.270 -14.169 1.00 84.50 81 MET A N 1
ATOM 644 C CA . MET A 1 81 ? 5.210 -2.845 -12.829 1.00 84.50 81 MET A CA 1
ATOM 645 C C . MET A 1 81 ? 3.997 -2.446 -11.986 1.00 84.50 81 MET A C 1
ATOM 647 O O . MET A 1 81 ? 2.985 -1.991 -12.511 1.00 84.50 81 MET A O 1
ATOM 651 N N . LEU A 1 82 ? 4.107 -2.616 -10.674 1.00 89.62 82 LEU A N 1
ATOM 652 C CA . LEU A 1 82 ? 3.073 -2.274 -9.702 1.00 89.62 82 LEU A CA 1
ATOM 653 C C . LEU A 1 82 ? 3.483 -0.956 -9.026 1.00 89.62 82 LEU A C 1
ATOM 655 O O . LEU A 1 82 ? 4.222 -0.975 -8.038 1.00 89.62 82 LEU A O 1
ATOM 659 N N . LEU A 1 83 ? 3.074 0.164 -9.632 1.00 88.69 83 LEU A N 1
ATOM 660 C CA . LEU A 1 83 ? 3.443 1.526 -9.215 1.00 88.69 83 LEU A CA 1
ATOM 661 C C . LEU A 1 83 ? 2.272 2.269 -8.574 1.00 88.69 83 LEU A C 1
ATOM 663 O O . LEU A 1 83 ? 2.437 2.889 -7.528 1.00 88.69 83 LEU A O 1
ATOM 667 N N . ASP A 1 84 ? 1.074 2.149 -9.144 1.00 91.38 84 ASP A N 1
ATOM 668 C CA . ASP A 1 84 ? -0.137 2.620 -8.479 1.00 91.38 84 ASP A CA 1
ATOM 669 C C . ASP A 1 84 ? -0.487 1.704 -7.305 1.00 91.38 84 ASP A C 1
ATOM 671 O O . ASP A 1 84 ? -0.728 0.505 -7.479 1.00 91.38 84 ASP A O 1
ATOM 675 N N . LEU A 1 85 ? -0.505 2.276 -6.103 1.00 93.69 85 LEU A N 1
ATOM 676 C CA . LEU A 1 85 ? -0.783 1.559 -4.863 1.00 93.69 85 LEU A CA 1
ATOM 677 C C . LEU A 1 85 ? -2.086 2.035 -4.243 1.00 93.69 85 LEU A C 1
ATOM 679 O O . LEU A 1 85 ? -2.454 3.206 -4.329 1.00 93.69 85 LEU A O 1
ATOM 683 N N . VAL A 1 86 ? -2.721 1.118 -3.521 1.00 96.31 86 VAL A N 1
ATOM 684 C CA . VAL A 1 86 ? -3.747 1.420 -2.527 1.00 96.31 86 VAL A CA 1
ATOM 685 C C . VAL A 1 86 ? -3.256 0.852 -1.204 1.00 96.31 86 VAL A C 1
ATOM 687 O O . VAL A 1 86 ? -3.038 -0.356 -1.097 1.00 96.31 86 VAL A O 1
ATOM 690 N N . LEU A 1 87 ? -3.047 1.729 -0.224 1.00 96.75 87 LEU A N 1
ATOM 691 C CA . LEU A 1 87 ? -2.620 1.394 1.131 1.00 96.75 87 LEU A CA 1
ATOM 692 C C . LEU A 1 87 ? -3.768 1.647 2.109 1.00 96.75 87 LEU A C 1
ATOM 694 O O . LEU A 1 87 ? -4.440 2.677 2.021 1.00 96.75 87 LEU A O 1
ATOM 698 N N . THR A 1 88 ? -3.968 0.755 3.076 1.00 97.44 88 THR A N 1
ATOM 699 C CA . THR A 1 88 ? -4.946 0.964 4.153 1.00 97.44 88 THR A CA 1
ATOM 700 C C . THR A 1 88 ? -4.486 0.390 5.486 1.00 97.44 88 THR A C 1
ATOM 702 O O . THR A 1 88 ? -3.794 -0.622 5.513 1.00 97.44 88 THR 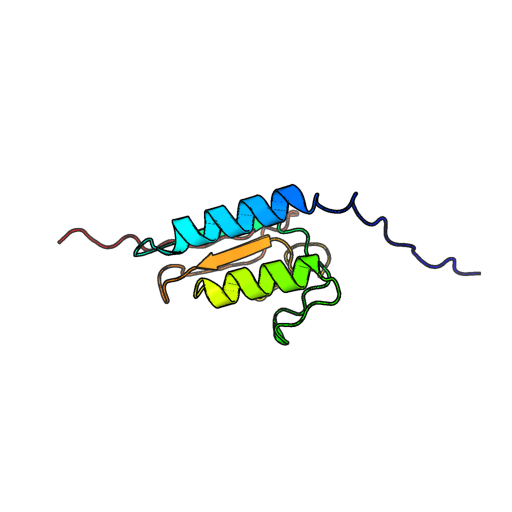A O 1
ATOM 705 N N . ASN A 1 89 ? -4.893 1.015 6.594 1.00 96.50 89 ASN A N 1
ATOM 706 C CA . ASN A 1 89 ? -4.658 0.508 7.952 1.00 96.50 89 ASN A CA 1
ATOM 707 C C . ASN A 1 89 ? -5.842 -0.305 8.506 1.00 96.50 89 ASN A C 1
ATOM 709 O O . ASN A 1 89 ? -5.839 -0.691 9.674 1.00 96.50 89 ASN A O 1
ATOM 713 N N . LYS A 1 90 ? -6.891 -0.521 7.703 1.00 95.38 90 LYS A N 1
ATOM 714 C CA . LYS A 1 90 ? -8.129 -1.153 8.155 1.00 95.38 90 LYS A CA 1
ATOM 715 C C . LYS A 1 90 ? -8.596 -2.216 7.172 1.00 95.38 90 LYS A C 1
ATOM 717 O O . LYS A 1 90 ? -9.021 -1.916 6.058 1.00 95.38 90 LYS A O 1
ATOM 722 N N . GLU A 1 91 ? -8.583 -3.460 7.634 1.00 93.88 91 GLU A N 1
ATOM 723 C CA . GLU A 1 91 ? -9.131 -4.591 6.891 1.00 93.88 91 GLU A CA 1
ATOM 724 C C . GLU A 1 91 ? -10.619 -4.370 6.568 1.00 93.88 91 GLU A C 1
ATOM 726 O O . GLU A 1 91 ? -11.392 -3.870 7.392 1.00 93.88 91 GLU A O 1
ATOM 731 N N . GLY A 1 92 ? -11.010 -4.709 5.338 1.00 93.88 92 GLY A N 1
ATOM 732 C CA . GLY A 1 92 ? -12.382 -4.557 4.848 1.00 93.88 92 GLY A CA 1
ATOM 733 C C . GLY A 1 92 ? -12.828 -3.113 4.593 1.00 93.88 92 GLY A C 1
ATOM 734 O O . GLY A 1 92 ? -13.990 -2.897 4.272 1.00 93.88 92 GLY A O 1
ATOM 735 N N . LEU A 1 93 ? -11.957 -2.104 4.731 1.00 95.38 93 LEU A N 1
ATOM 736 C CA . LEU A 1 93 ? -12.307 -0.719 4.383 1.00 95.38 93 LEU A CA 1
ATOM 737 C C . LEU A 1 93 ? -12.433 -0.511 2.868 1.00 95.38 93 LEU A C 1
ATOM 739 O O . LEU A 1 93 ? -13.246 0.300 2.423 1.00 95.38 93 LEU A O 1
ATOM 743 N N . VAL A 1 94 ? -11.613 -1.225 2.100 1.00 96.56 94 VAL A N 1
ATOM 744 C CA . VAL A 1 94 ? -11.558 -1.171 0.639 1.00 96.56 94 VAL A CA 1
ATOM 745 C C . VAL A 1 94 ? -12.096 -2.485 0.075 1.00 96.56 94 VAL A C 1
ATOM 747 O O . VAL A 1 94 ? -11.626 -3.555 0.456 1.00 96.56 94 VAL A O 1
ATOM 750 N N . GLU A 1 95 ? -13.062 -2.398 -0.838 1.00 94.88 95 GLU A N 1
ATOM 751 C CA . GLU A 1 95 ? -13.685 -3.539 -1.522 1.00 94.88 95 GLU A CA 1
ATOM 752 C C . GLU A 1 95 ? -13.653 -3.374 -3.049 1.00 94.88 95 GLU A C 1
ATOM 754 O O . GLU A 1 95 ? -13.484 -2.270 -3.569 1.00 94.88 95 GLU A O 1
ATOM 759 N N . ASP A 1 96 ? -13.838 -4.485 -3.770 1.00 93.62 96 ASP A N 1
ATOM 760 C CA . ASP A 1 96 ? -13.944 -4.548 -5.239 1.00 93.62 96 ASP A CA 1
ATOM 761 C C . ASP A 1 96 ? -12.804 -3.849 -5.979 1.00 93.62 96 ASP A C 1
ATOM 763 O O . ASP A 1 96 ? -13.031 -3.193 -6.999 1.00 93.62 96 ASP A O 1
ATOM 767 N N . LEU A 1 97 ? -11.583 -3.999 -5.461 1.00 94.12 97 LEU A N 1
ATOM 768 C CA . LEU A 1 97 ? -10.389 -3.490 -6.115 1.00 94.12 97 LEU A CA 1
ATOM 769 C C . LEU A 1 97 ? -10.199 -4.188 -7.464 1.00 94.12 97 LEU A C 1
ATOM 771 O O . LEU A 1 97 ? -10.159 -5.417 -7.549 1.00 94.12 97 LEU A O 1
ATOM 775 N N . LYS A 1 98 ? -10.085 -3.388 -8.519 1.00 91.81 98 LYS A N 1
ATOM 776 C CA . LYS A 1 98 ? -9.853 -3.823 -9.893 1.00 91.81 98 LYS A CA 1
ATOM 777 C C . LYS A 1 98 ? -8.731 -3.002 -10.493 1.00 91.81 98 LYS A C 1
ATOM 779 O O . LYS A 1 98 ? -8.694 -1.782 -10.339 1.00 91.81 98 LYS A O 1
ATOM 784 N N . VAL A 1 99 ? -7.858 -3.686 -11.217 1.00 88.50 99 VAL A N 1
ATOM 785 C CA . VAL A 1 99 ? -6.830 -3.070 -12.047 1.00 88.50 99 VAL A CA 1
ATOM 786 C C . VAL A 1 99 ? -7.237 -3.277 -13.502 1.00 88.50 99 VAL A C 1
ATOM 788 O O . VAL A 1 99 ? -7.464 -4.401 -13.938 1.00 88.50 99 VAL A O 1
ATOM 791 N N . GLY A 1 100 ? -7.395 -2.187 -14.247 1.00 79.81 100 GLY A N 1
ATOM 792 C CA . GLY A 1 100 ? -7.754 -2.210 -15.663 1.00 79.81 100 GLY A CA 1
ATOM 793 C C . GLY A 1 100 ? -8.958 -1.338 -16.030 1.00 79.81 100 GLY A C 1
ATOM 794 O O . GLY A 1 100 ? -9.811 -1.009 -15.212 1.00 79.81 100 GLY A O 1
ATOM 795 N N . GLY A 1 101 ? -9.005 -0.955 -17.304 1.00 66.81 101 GLY A N 1
ATOM 796 C CA . GLY A 1 101 ? -9.953 -0.014 -17.907 1.00 66.81 101 GLY A CA 1
ATOM 797 C C . GLY A 1 101 ? -9.449 0.366 -19.305 1.00 66.81 101 GLY A C 1
ATOM 798 O O . GLY A 1 101 ? -8.294 0.094 -19.618 1.00 66.81 101 GLY A O 1
ATOM 799 N N . SER A 1 102 ? -10.298 0.904 -20.191 1.00 61.31 102 SER A N 1
ATOM 800 C CA . SER A 1 102 ? -9.943 1.139 -21.608 1.00 61.31 102 SER A CA 1
ATOM 801 C C . SER A 1 102 ? -8.628 1.908 -21.774 1.00 61.31 102 SER A C 1
ATOM 803 O O . SER A 1 102 ? -8.516 2.993 -21.212 1.00 61.31 102 SER A O 1
ATOM 805 N N . ASP A 1 103 ? -7.695 1.374 -22.571 1.00 56.56 103 ASP A N 1
ATOM 806 C CA . ASP A 1 103 ? -6.421 1.951 -23.055 1.00 56.56 103 ASP A CA 1
ATOM 807 C C . ASP A 1 103 ? -5.465 2.597 -22.020 1.00 56.56 103 ASP A C 1
ATOM 809 O O . ASP A 1 103 ? -4.316 2.904 -22.344 1.00 56.56 103 ASP A O 1
ATOM 813 N N . HIS A 1 104 ? -5.895 2.742 -20.768 1.00 57.00 104 HIS A N 1
ATOM 814 C CA . HIS A 1 104 ? -5.191 3.344 -19.649 1.00 57.00 104 HIS A CA 1
ATOM 815 C C . HIS A 1 104 ? -5.354 2.449 -18.425 1.00 57.00 104 HIS A C 1
ATOM 817 O O . HIS A 1 104 ? -6.460 2.052 -18.057 1.00 57.00 104 HIS A O 1
ATOM 823 N N . GLU A 1 105 ? -4.233 2.136 -17.790 1.00 72.94 105 GLU A N 1
ATOM 824 C CA . GLU A 1 105 ? -4.213 1.379 -16.551 1.00 72.94 105 GLU A CA 1
ATOM 825 C C . GLU A 1 105 ? -4.904 2.216 -15.452 1.00 72.94 105 GLU A C 1
ATOM 827 O O . GLU A 1 105 ? -4.491 3.330 -15.142 1.00 72.94 105 GLU A O 1
ATOM 832 N N . MET A 1 106 ? -6.030 1.720 -14.935 1.00 83.62 106 MET A N 1
ATOM 833 C CA . MET A 1 106 ? -6.865 2.381 -13.926 1.00 83.62 106 MET A CA 1
ATOM 834 C C . MET A 1 106 ? -6.982 1.464 -12.711 1.00 83.62 106 MET A C 1
ATOM 836 O O . MET A 1 106 ? -7.177 0.262 -12.878 1.00 83.62 106 MET A O 1
ATOM 840 N N . VAL A 1 107 ? -6.904 2.025 -11.503 1.00 90.00 107 VAL A N 1
ATOM 841 C CA . VAL A 1 107 ? -7.244 1.314 -10.263 1.00 90.00 107 VAL A CA 1
ATOM 842 C C . VAL A 1 107 ? -8.603 1.814 -9.780 1.00 90.00 107 VAL A C 1
ATOM 844 O O . VAL A 1 107 ? -8.752 2.984 -9.431 1.00 90.00 107 VAL A O 1
ATOM 847 N N . GLU A 1 108 ? -9.601 0.935 -9.781 1.00 92.81 108 GLU A N 1
ATOM 848 C CA . GLU A 1 108 ? -10.958 1.212 -9.299 1.00 92.81 108 GLU A CA 1
ATOM 849 C C . GLU A 1 108 ? -11.214 0.408 -8.023 1.00 92.81 108 GLU A C 1
ATOM 851 O O . GLU A 1 108 ? -10.868 -0.767 -7.954 1.00 92.81 108 GLU A O 1
ATOM 856 N N . PHE A 1 109 ? -11.819 1.022 -7.007 1.00 94.56 109 PHE A N 1
ATOM 857 C CA . PHE A 1 109 ? -12.216 0.341 -5.773 1.00 94.56 109 PHE A CA 1
ATOM 858 C C . PHE A 1 109 ? -13.356 1.087 -5.071 1.00 94.56 109 PHE A C 1
ATOM 860 O O . PHE A 1 109 ? -13.651 2.247 -5.373 1.00 94.56 109 PHE A O 1
ATOM 867 N N . ARG A 1 110 ? -13.997 0.430 -4.102 1.00 95.38 110 ARG A N 1
ATOM 868 C CA . ARG A 1 110 ? -15.035 1.006 -3.238 1.00 95.38 110 ARG A CA 1
ATOM 869 C C . ARG A 1 110 ? -14.490 1.217 -1.832 1.00 95.38 110 ARG A C 1
ATOM 871 O O . ARG A 1 110 ? -13.851 0.332 -1.280 1.00 95.38 110 ARG A O 1
ATOM 878 N N . ILE A 1 111 ? -14.779 2.375 -1.241 1.00 94.88 111 ILE A N 1
ATOM 879 C CA . ILE A 1 111 ? -14.499 2.641 0.175 1.00 94.88 111 ILE A CA 1
ATOM 880 C C . ILE A 1 111 ? -15.793 2.465 0.959 1.00 94.88 111 ILE A C 1
ATOM 882 O O . ILE A 1 111 ? -16.792 3.136 0.683 1.00 94.88 111 ILE A O 1
ATOM 886 N N . LEU A 1 112 ? -15.771 1.597 1.964 1.00 92.38 112 LEU A N 1
ATOM 887 C CA . LEU A 1 112 ? -16.899 1.428 2.864 1.00 92.38 112 LEU A CA 1
ATOM 888 C C . LEU A 1 112 ? -16.939 2.552 3.899 1.00 92.38 112 LEU A C 1
ATOM 890 O O . LEU A 1 112 ? -16.105 2.644 4.798 1.00 92.38 112 LEU A O 1
ATOM 894 N N . CYS A 1 113 ? -17.971 3.387 3.815 1.00 79.56 113 CYS A N 1
ATOM 895 C CA . CYS A 1 113 ? -18.318 4.311 4.884 1.00 79.56 113 CYS A CA 1
ATOM 896 C C . CYS A 1 113 ? -19.358 3.638 5.789 1.00 79.56 113 CYS A C 1
ATOM 898 O O . CYS A 1 113 ? -20.381 3.147 5.307 1.00 79.56 113 CYS A O 1
ATOM 900 N N . GLY A 1 114 ? -1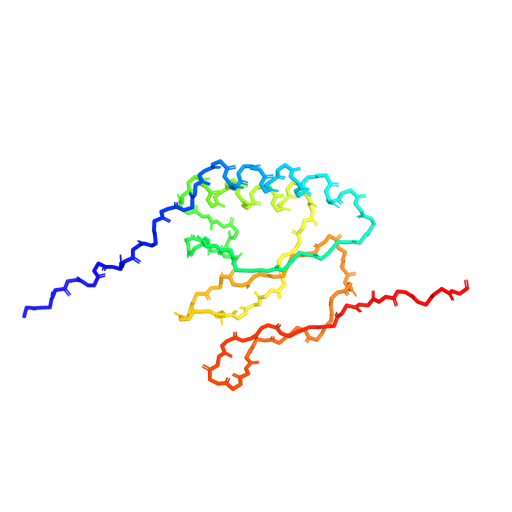9.099 3.578 7.097 1.00 71.31 114 GLY A N 1
ATOM 901 C CA . GLY A 1 114 ? -20.063 3.022 8.045 1.00 71.31 114 GLY A CA 1
ATOM 902 C C . GLY A 1 114 ? -21.409 3.750 7.960 1.00 71.31 114 GLY A C 1
ATOM 903 O O . GLY A 1 114 ? -21.456 4.965 7.778 1.00 71.31 114 GLY A O 1
ATOM 904 N N . ARG A 1 115 ? -22.523 3.023 8.118 1.00 61.22 115 ARG A N 1
ATOM 905 C CA . ARG A 1 115 ? -23.814 3.669 8.395 1.00 61.22 115 ARG A CA 1
ATOM 906 C C . ARG A 1 115 ? -23.717 4.267 9.791 1.00 61.22 115 ARG A C 1
ATOM 908 O O . ARG A 1 115 ? -23.560 3.518 10.750 1.00 61.22 115 ARG A O 1
ATOM 915 N N . SER A 1 116 ? -23.827 5.587 9.902 1.00 52.38 116 SER A N 1
ATOM 916 C CA . SER A 1 116 ? -24.171 6.226 11.170 1.00 52.38 116 SER A CA 1
ATOM 917 C C . SER A 1 116 ? -25.517 5.650 11.616 1.00 52.38 116 SER A C 1
ATOM 919 O O . SER A 1 116 ? -26.548 5.979 11.029 1.00 52.38 116 SER A O 1
ATOM 921 N N . THR A 1 117 ? -25.497 4.698 12.546 1.00 47.66 117 THR A N 1
ATOM 922 C CA . THR A 1 117 ? -26.694 4.203 13.240 1.00 47.66 117 THR A CA 1
ATOM 923 C C . THR A 1 117 ? -27.047 5.130 14.381 1.00 47.66 117 THR A C 1
ATOM 925 O O . THR A 1 117 ? -26.098 5.500 15.110 1.00 47.66 117 THR A O 1
#

Sequence (117 aa):
MDSPLEGIEPPGQDEEVDEAFCRQLEVASQSQALVVMGDFHHPDICWKGNRARHTQSRRFLQSIDDNFLTQLVEEPTRRGMLLDLVLTNKEGLVEDLKVGGSDHEMVEFRILCGRST

Foldseek 3Di:
DDDDPPDPDDPPDDLVVLVVVLVVLQVQLPDPKDKDKDFASQQQQDLVVLDGDDPSSVVSSVSCVVSCKDWDDDAPQPPRGNGITIIMNDPPQKADWDFDDPPHTDTDIDGDDDPPD

Sec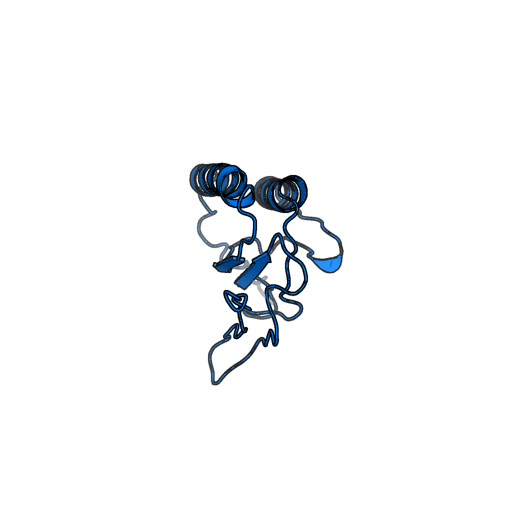ondary structure (DSSP, 8-state):
-PPP----PPSPPPHHHHHHHHHHHHHHTTSSS-EEEEE---TTEEGGGTEESSHHHHHHHHHHHHTT-EE---S-SBTTB--EEEEESSTTSEEEEEE--SSS--EEEEE-PPP--

Mean predicted aligned error: 8.16 Å

Radius of gyration: 16.01 Å; Cα contacts (8 Å, |Δi|>4): 153; chains: 1; bounding box: 51×26×46 Å

Nearest PDB structures (foldseek):
  2v0r-assembly2_B  TM=5.781E-01  e=3.213E-01  Homo sapiens
  1nwy-assembly1_L  TM=3.075E-01  e=5.687E-01  Deinococcus radiodurans
  4df3-assembly2_B  TM=4.464E-01  e=3.360E+00  Aeropyrum pernix

Solvent-accessible surface area (backbone atoms only — not comparable to full-atom values): 7350 Å² total; per-residue (Å²): 136,86,76,80,83,77,71,83,72,70,83,72,77,56,68,67,60,55,52,53,47,47,56,51,47,56,62,51,49,74,45,93,68,43,78,50,74,50,79,45,96,44,80,62,51,38,73,95,70,76,44,42,80,48,71,66,48,38,50,54,52,49,47,34,56,79,42,57,39,44,79,69,64,90,61,58,44,50,98,81,33,65,32,55,45,38,35,27,60,38,89,81,36,66,42,80,74,43,79,57,55,86,103,45,70,34,82,45,66,44,76,65,73,80,79,90,122

InterPro domains:
  IPR005135 Endonuclease/exonuclease/phosphatase [PF14529] (26-107)
  IPR036691 Endonuclease/exonuclease/phosphatase superfamily [G3DSA:3.60.10.10] (9-112)
  IPR036691 Endonuclease/exonuclease/phosphatase superfamily [SSF56219] (19-111)